Protein AF-J9AB52-F1 (afdb_monomer_lite)

InterPro domains:
  IPR001452 SH3 domain [PF00018] (3-43)
  IPR001452 SH3 domain [PS50002] (1-69)
  IPR001452 SH3 domain [SM00326] (1-68)
  IPR036028 SH3-like domain superfamily [SSF50044] (2-78)
  IPR036770 Ankyrin repeat-containing domain superfamily [G3DSA:1.25.40.20] (1-83)
  IPR047163 Apoptosis-stimulating of p53 protein 1/2 [PTHR24131] (2-74)

Organism: Wuchereria bancrofti (NCBI:txid6293)

Radius of gyration: 28.2 Å; chains: 1; bounding box: 71×46×77 Å

Foldseek 3Di:
DFFCAFDDDPDPQADGDHAGFDKDFDADDDDPDQWTWIWTDPPPDDPDDPDPPGDIHIDGNVRDDPDHDPVPDDPPDDDDPPPPDPPCDDDDDPPPPPVVVVVVVVVVVVVVVVVVVVVVVVVVVVVVVVVVVVVVVVVVPPPD

Structure (mmCIF, N/CA/C/O backbone):
data_AF-J9AB52-F1
#
_entry.id   AF-J9AB52-F1
#
loop_
_atom_site.group_PDB
_atom_site.id
_atom_site.type_symbol
_atom_site.label_atom_id
_atom_site.label_alt_id
_atom_site.label_comp_id
_atom_site.label_asym_id
_atom_site.label_entity_id
_atom_site.label_seq_id
_atom_site.pdbx_PDB_ins_code
_atom_site.Cartn_x
_atom_site.Cartn_y
_atom_site.Cartn_z
_atom_site.occupancy
_atom_site.B_iso_or_equiv
_atom_site.auth_seq_id
_atom_site.auth_comp_id
_atom_site.auth_asym_id
_atom_site.auth_atom_id
_atom_site.pdbx_PDB_model_num
ATOM 1 N N . MET A 1 1 ? 5.640 6.409 1.665 1.00 91.19 1 MET A N 1
ATOM 2 C CA . MET A 1 1 ? 5.826 4.952 1.482 1.00 91.19 1 MET A CA 1
ATOM 3 C C . MET A 1 1 ? 5.626 4.635 0.014 1.00 91.19 1 MET A C 1
ATOM 5 O O . MET A 1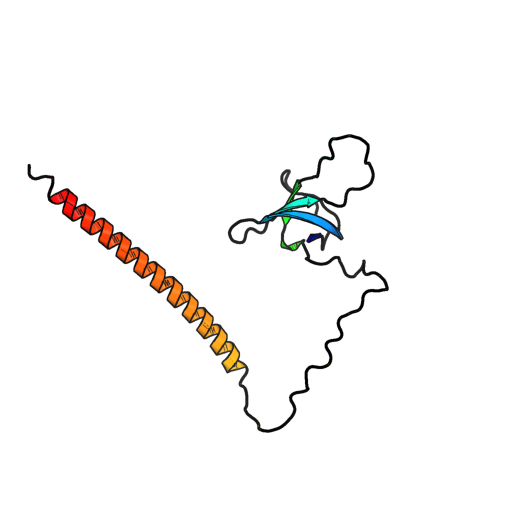 1 ? 5.073 5.468 -0.694 1.00 91.19 1 MET A O 1
ATOM 9 N N . TYR A 1 2 ? 6.090 3.4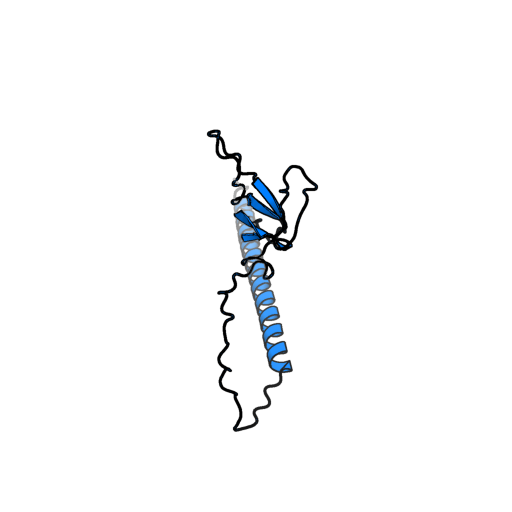77 -0.437 1.00 91.56 2 TYR A N 1
ATOM 10 C CA . TYR A 1 2 ? 5.952 3.024 -1.818 1.00 91.56 2 TYR A CA 1
ATOM 11 C C . TYR A 1 2 ? 5.116 1.749 -1.864 1.00 91.56 2 TYR A C 1
ATOM 13 O O . TYR A 1 2 ? 5.225 0.916 -0.967 1.00 91.56 2 TYR A O 1
ATOM 21 N N . ALA A 1 3 ? 4.307 1.590 -2.906 1.00 93.00 3 ALA A N 1
ATOM 22 C CA . ALA A 1 3 ? 3.637 0.328 -3.189 1.00 93.00 3 ALA A CA 1
ATOM 23 C C . ALA A 1 3 ? 4.656 -0.711 -3.685 1.00 93.00 3 ALA A C 1
ATOM 25 O O . ALA A 1 3 ? 5.327 -0.499 -4.698 1.00 93.00 3 ALA A O 1
ATOM 26 N N . ALA A 1 4 ? 4.786 -1.826 -2.972 1.00 91.81 4 ALA A N 1
ATOM 27 C CA . ALA A 1 4 ? 5.649 -2.939 -3.362 1.00 91.81 4 ALA A CA 1
ATOM 28 C C . ALA A 1 4 ? 4.992 -3.845 -4.415 1.00 91.81 4 ALA A C 1
ATOM 30 O O . ALA A 1 4 ? 5.704 -4.441 -5.220 1.00 91.81 4 ALA A O 1
ATOM 31 N N . TYR A 1 5 ? 3.658 -3.896 -4.424 1.00 92.75 5 TYR A N 1
ATOM 32 C CA . TYR A 1 5 ? 2.825 -4.657 -5.354 1.00 92.75 5 TYR A CA 1
ATOM 33 C C . TYR A 1 5 ? 1.641 -3.799 -5.807 1.00 92.75 5 TYR A C 1
ATOM 35 O O . TYR A 1 5 ? 1.361 -2.756 -5.213 1.00 92.75 5 TYR A O 1
ATOM 43 N N . ASP A 1 6 ? 0.981 -4.230 -6.870 1.00 93.62 6 ASP A N 1
ATOM 44 C CA . ASP A 1 6 ? -0.344 -3.775 -7.267 1.00 93.62 6 ASP A CA 1
ATOM 45 C C . ASP A 1 6 ? -1.418 -4.305 -6.309 1.00 93.62 6 ASP A C 1
ATOM 47 O O . ASP A 1 6 ? -1.294 -5.390 -5.739 1.00 93.62 6 ASP A O 1
ATOM 51 N N . TYR A 1 7 ? -2.449 -3.498 -6.087 1.00 94.38 7 TYR A N 1
ATOM 52 C CA . TYR A 1 7 ? -3.566 -3.843 -5.225 1.00 94.38 7 TYR A CA 1
ATOM 53 C C . TYR A 1 7 ? -4.844 -3.185 -5.738 1.00 94.38 7 TYR A C 1
ATOM 55 O O . TYR A 1 7 ? -4.915 -1.957 -5.838 1.00 94.38 7 TYR A O 1
ATOM 63 N N . ASP A 1 8 ? -5.847 -4.014 -6.019 1.00 94.62 8 ASP A N 1
ATOM 64 C CA . ASP A 1 8 ? -7.191 -3.588 -6.396 1.00 94.62 8 ASP A CA 1
ATOM 65 C C . ASP A 1 8 ? -8.106 -3.625 -5.172 1.00 94.62 8 ASP A C 1
ATOM 67 O O . ASP A 1 8 ? -8.130 -4.610 -4.428 1.00 94.62 8 ASP A O 1
ATOM 71 N N . LYS A 1 9 ? -8.868 -2.547 -4.963 1.00 93.31 9 LYS A N 1
ATOM 72 C CA . LYS A 1 9 ? -9.773 -2.442 -3.816 1.00 93.31 9 LYS A CA 1
ATOM 73 C C . LYS A 1 9 ? -10.902 -3.466 -3.914 1.00 93.31 9 LYS A C 1
ATOM 75 O O . LYS A 1 9 ? -11.495 -3.659 -4.976 1.00 93.31 9 LYS A O 1
ATOM 80 N N . MET A 1 10 ? -11.234 -4.078 -2.787 1.00 91.81 10 MET A N 1
ATOM 81 C CA . MET A 1 10 ? -12.387 -4.959 -2.623 1.00 91.81 10 MET A CA 1
ATOM 82 C C . MET A 1 10 ? -13.544 -4.248 -1.916 1.00 91.81 10 MET A C 1
ATOM 84 O O . MET A 1 10 ? -14.703 -4.575 -2.170 1.00 91.81 10 MET A O 1
ATOM 88 N N . GLN A 1 11 ? -13.238 -3.282 -1.047 1.00 90.75 11 GLN A N 1
ATOM 89 C CA . GLN A 1 11 ? -14.218 -2.456 -0.336 1.00 90.75 11 GLN A CA 1
ATOM 90 C C . GLN A 1 11 ? -14.143 -0.982 -0.772 1.00 90.75 11 GLN A C 1
ATOM 92 O O . GLN A 1 11 ? -13.174 -0.543 -1.392 1.00 90.75 11 GLN A O 1
ATOM 97 N N . GLU A 1 12 ? -15.194 -0.203 -0.500 1.00 89.56 12 GLU A N 1
ATOM 98 C CA . GLU A 1 12 ? -15.273 1.206 -0.928 1.00 89.56 12 GLU A CA 1
ATOM 99 C C . GLU A 1 12 ? -14.327 2.130 -0.151 1.00 89.56 12 GLU A C 1
ATOM 101 O O . GLU A 1 12 ? -13.911 3.164 -0.671 1.00 89.56 12 GLU A O 1
ATOM 106 N N . ASP A 1 13 ? -13.986 1.754 1.079 1.00 90.81 13 ASP A N 1
ATOM 107 C CA . ASP A 1 13 ? -13.059 2.448 1.969 1.00 90.81 13 ASP A CA 1
ATOM 108 C C . ASP A 1 13 ? -11.587 2.104 1.695 1.00 90.81 13 ASP A C 1
ATOM 110 O O . ASP A 1 13 ? -10.693 2.777 2.213 1.00 90.81 13 ASP A O 1
ATOM 114 N N . GLU A 1 14 ? -11.322 1.097 0.864 1.00 93.00 14 GLU A N 1
ATOM 115 C CA . GLU A 1 14 ? -9.988 0.688 0.434 1.00 93.00 14 GLU A CA 1
ATOM 116 C C . GLU A 1 14 ? -9.497 1.482 -0.786 1.00 93.00 14 GLU A C 1
ATOM 118 O O . GLU A 1 14 ? -10.263 1.977 -1.618 1.00 93.00 14 GLU A O 1
ATOM 123 N N . LEU A 1 15 ? -8.173 1.577 -0.916 1.00 91.88 15 LEU A N 1
ATOM 124 C CA . LEU A 1 15 ? -7.515 2.325 -1.982 1.00 91.88 15 LEU A CA 1
ATOM 125 C C . LEU A 1 15 ? -6.900 1.386 -3.023 1.00 91.88 15 LEU A C 1
ATOM 127 O O . LEU A 1 15 ? -6.133 0.493 -2.675 1.00 91.88 15 LEU A O 1
ATOM 131 N N . THR A 1 16 ? -7.189 1.629 -4.302 1.00 92.94 16 THR A N 1
ATOM 132 C CA . THR A 1 16 ? -6.539 0.932 -5.426 1.00 92.94 16 THR A CA 1
ATOM 133 C C . THR A 1 16 ? -5.244 1.640 -5.799 1.00 92.94 16 THR A C 1
ATOM 135 O O . THR A 1 16 ? -5.223 2.863 -5.923 1.00 92.94 16 THR A O 1
ATOM 138 N N . PHE A 1 17 ? -4.154 0.897 -5.979 1.00 91.94 17 PHE A N 1
ATOM 139 C CA . PHE A 1 17 ? -2.869 1.472 -6.369 1.00 91.94 17 PHE A CA 1
ATOM 140 C C . PHE A 1 17 ? -1.994 0.476 -7.133 1.00 91.94 17 PHE A C 1
ATOM 142 O O . PHE A 1 17 ? -2.042 -0.734 -6.926 1.00 91.94 17 PHE A O 1
ATOM 149 N N . SER A 1 18 ? -1.133 1.005 -8.001 1.00 91.88 18 SER A N 1
ATOM 150 C CA . SER A 1 18 ? -0.177 0.216 -8.780 1.00 91.88 18 SER A CA 1
ATOM 151 C C . SER A 1 18 ? 1.212 0.174 -8.134 1.00 91.88 18 SER A C 1
ATOM 153 O O . SER A 1 18 ? 1.584 1.017 -7.312 1.00 91.88 18 SER A O 1
ATOM 155 N N . ILE A 1 19 ? 2.032 -0.790 -8.556 1.00 91.25 19 ILE A N 1
ATOM 156 C CA . ILE A 1 19 ? 3.400 -0.954 -8.061 1.00 91.25 19 ILE A CA 1
ATOM 157 C C . ILE A 1 19 ? 4.276 0.299 -8.261 1.00 91.25 19 ILE A C 1
ATOM 159 O O . ILE A 1 19 ? 4.485 0.831 -9.358 1.00 91.25 19 ILE A O 1
ATOM 163 N N . GLY A 1 20 ? 4.899 0.738 -7.171 1.00 88.38 20 GLY A N 1
ATOM 164 C CA . GLY A 1 20 ? 5.786 1.893 -7.112 1.00 88.38 20 GLY A CA 1
ATOM 165 C C . GLY A 1 20 ? 5.086 3.249 -7.024 1.00 88.38 20 GLY A C 1
ATOM 166 O O . GLY A 1 20 ? 5.792 4.253 -7.079 1.00 88.38 20 GLY A O 1
ATOM 167 N N . THR A 1 21 ? 3.761 3.297 -6.865 1.00 89.44 21 THR A N 1
ATOM 168 C CA . THR A 1 21 ? 3.046 4.522 -6.479 1.00 89.44 21 THR A CA 1
ATOM 169 C C . THR A 1 21 ? 3.549 5.023 -5.124 1.00 89.44 21 THR A C 1
ATOM 171 O O . THR A 1 21 ? 3.815 4.221 -4.221 1.00 89.44 21 THR A O 1
ATOM 174 N N . CYS A 1 22 ? 3.698 6.343 -4.968 1.00 90.25 22 CYS A N 1
ATOM 175 C CA . CYS A 1 22 ? 4.039 6.950 -3.684 1.00 90.25 22 CYS A CA 1
ATOM 176 C C . CYS A 1 22 ? 2.766 7.257 -2.898 1.00 90.25 22 CYS A C 1
ATOM 178 O O . CYS A 1 22 ? 1.864 7.932 -3.396 1.00 90.25 22 CYS A O 1
ATOM 180 N N . LEU A 1 23 ? 2.736 6.804 -1.648 1.00 91.38 23 LEU A N 1
ATOM 181 C CA . LEU A 1 23 ? 1.630 7.025 -0.728 1.00 91.38 23 LEU A CA 1
ATOM 182 C C . LEU A 1 23 ? 2.106 7.767 0.520 1.00 91.38 23 LEU A C 1
ATOM 184 O O . LEU A 1 23 ? 3.146 7.420 1.105 1.00 91.38 23 LEU A O 1
ATOM 188 N N . ARG A 1 24 ? 1.329 8.750 0.974 1.00 91.69 24 ARG A N 1
ATOM 189 C CA . ARG A 1 24 ? 1.516 9.392 2.277 1.00 91.69 24 ARG A CA 1
ATOM 190 C C . ARG A 1 24 ? 0.601 8.713 3.292 1.00 91.69 24 ARG A C 1
ATOM 192 O O . ARG A 1 24 ? -0.596 8.582 3.075 1.00 91.69 24 ARG A O 1
ATOM 199 N N . VAL A 1 25 ? 1.188 8.248 4.393 1.00 92.19 25 VAL A N 1
ATOM 200 C CA . VAL A 1 25 ? 0.441 7.620 5.493 1.00 92.19 25 VAL A CA 1
ATOM 201 C C . VAL A 1 25 ? -0.126 8.730 6.366 1.00 92.19 25 VAL A C 1
ATOM 203 O O . VAL A 1 25 ? 0.645 9.541 6.880 1.00 92.19 25 VAL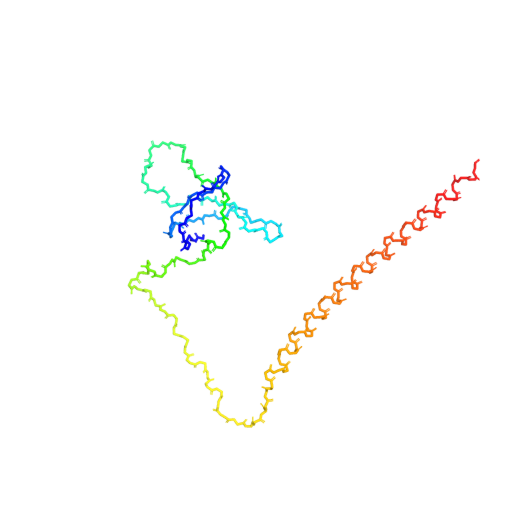 A O 1
ATOM 206 N N . LEU A 1 26 ? -1.445 8.752 6.525 1.00 91.19 26 LEU A N 1
ATOM 207 C CA . LEU A 1 26 ? -2.159 9.706 7.371 1.00 91.19 26 LEU A CA 1
ATOM 208 C C . LEU A 1 26 ? -2.336 9.139 8.778 1.00 91.19 26 LEU A C 1
ATOM 210 O O . LEU A 1 26 ? -1.936 9.764 9.756 1.00 91.19 26 LEU A O 1
ATOM 214 N N . GLU A 1 27 ? -2.859 7.916 8.867 1.00 91.25 27 GLU A N 1
ATOM 215 C CA . GLU A 1 27 ? -3.124 7.241 10.134 1.00 91.25 27 GLU A CA 1
ATOM 216 C C . GLU A 1 27 ? -2.659 5.786 10.077 1.00 91.25 27 GLU A C 1
ATOM 218 O O . GLU A 1 27 ? -2.928 5.049 9.126 1.00 91.25 27 GLU A O 1
ATOM 223 N N . LYS A 1 28 ? -1.939 5.364 11.118 1.00 89.56 28 LYS A N 1
ATOM 224 C CA . LYS A 1 28 ? -1.570 3.962 11.320 1.00 89.56 28 LYS A CA 1
ATOM 225 C C . LYS A 1 28 ? -2.602 3.342 12.253 1.00 89.56 28 LYS A C 1
ATOM 227 O O . LYS A 1 28 ? -2.854 3.903 13.314 1.00 89.56 28 LYS A O 1
ATOM 232 N N . GLY A 1 29 ? -3.149 2.185 11.888 1.00 78.25 29 GLY A N 1
ATOM 233 C CA . GLY A 1 29 ? -4.085 1.463 12.749 1.00 78.25 29 GLY A CA 1
ATOM 234 C C . GLY A 1 29 ? -3.501 1.170 14.145 1.00 78.25 29 GLY A C 1
ATOM 235 O O . GLY A 1 29 ? -2.306 0.896 14.287 1.00 78.25 29 GLY A O 1
ATOM 236 N N . THR A 1 30 ? -4.338 1.265 15.182 1.00 76.00 30 THR A N 1
ATOM 237 C CA . THR A 1 30 ? -3.933 1.158 16.597 1.00 76.00 30 THR A CA 1
ATOM 238 C C . THR A 1 30 ? -4.031 -0.282 17.106 1.00 76.00 30 THR A C 1
ATOM 240 O O . THR A 1 30 ? -5.142 -0.759 17.280 1.00 76.00 30 THR A O 1
ATOM 243 N N . ASN A 1 31 ? -2.906 -0.901 17.495 1.00 61.00 31 ASN A N 1
ATOM 244 C CA . ASN A 1 31 ? -2.780 -2.307 17.946 1.00 61.00 31 ASN A CA 1
ATOM 245 C C . ASN A 1 31 ? -2.782 -3.346 16.807 1.00 61.00 31 ASN A C 1
ATOM 247 O O . ASN A 1 31 ? -3.676 -4.178 16.709 1.00 61.00 31 ASN A O 1
ATOM 251 N N . GLU A 1 32 ? -1.725 -3.336 15.987 1.00 62.94 32 GLU A N 1
ATOM 252 C CA . GLU A 1 32 ? -1.435 -4.392 14.994 1.00 62.94 32 GLU A CA 1
ATOM 253 C C . GLU A 1 32 ? -2.418 -4.493 13.816 1.00 62.94 32 GLU A C 1
ATOM 255 O O . GLU A 1 32 ? -2.307 -5.415 13.008 1.00 62.94 32 GLU A O 1
ATOM 260 N N . GLN A 1 33 ? -3.331 -3.529 13.641 1.00 76.25 33 GLN A N 1
ATOM 261 C CA . GLN A 1 33 ? -4.187 -3.489 12.455 1.00 76.25 33 GLN A CA 1
ATOM 262 C C . GLN A 1 33 ? -3.351 -3.515 11.174 1.00 76.25 33 GLN A C 1
ATOM 264 O O . GLN A 1 33 ? -2.430 -2.717 10.964 1.00 76.25 33 GLN A O 1
ATOM 269 N N . ALA A 1 34 ? -3.739 -4.431 10.290 1.00 86.88 34 ALA A N 1
ATOM 270 C CA . ALA A 1 34 ? -3.109 -4.645 8.997 1.00 86.88 34 ALA A CA 1
ATOM 271 C C . ALA A 1 34 ? -3.342 -3.493 8.006 1.00 86.88 34 ALA A C 1
ATOM 273 O O . ALA A 1 34 ? -2.709 -3.488 6.957 1.00 86.88 34 ALA A O 1
ATOM 274 N N . TRP A 1 35 ? -4.200 -2.521 8.330 1.00 91.75 35 TRP A N 1
ATOM 275 C CA . TRP A 1 35 ? -4.678 -1.486 7.414 1.00 91.75 35 TRP A CA 1
ATOM 276 C C . TRP A 1 35 ? -4.295 -0.092 7.887 1.00 91.75 35 TRP A C 1
ATOM 278 O O . TRP A 1 35 ? -4.501 0.257 9.052 1.00 91.75 35 TRP A O 1
ATOM 288 N N . TRP A 1 36 ? -3.734 0.702 6.979 1.00 93.38 36 TRP A N 1
ATOM 289 C CA . TRP A 1 36 ? -3.328 2.083 7.221 1.00 93.38 36 TRP A CA 1
ATOM 290 C C . TRP A 1 36 ? -4.089 3.027 6.306 1.00 93.38 36 TRP A C 1
ATOM 292 O O . TRP A 1 36 ? -4.201 2.768 5.110 1.00 93.38 36 TRP A O 1
ATOM 302 N N . LEU A 1 37 ? -4.549 4.149 6.850 1.00 92.75 37 LEU A N 1
ATOM 303 C CA . LEU A 1 37 ? -5.161 5.199 6.052 1.00 92.75 37 LEU A CA 1
ATOM 304 C C . LEU A 1 37 ? -4.058 5.951 5.308 1.00 92.75 37 LEU A C 1
ATOM 306 O O . LEU A 1 37 ? -3.185 6.575 5.924 1.00 92.75 37 LEU A O 1
ATOM 310 N N . CYS A 1 38 ? -4.098 5.877 3.985 1.00 93.00 38 CYS A N 1
ATOM 311 C CA . CYS A 1 38 ? -3.110 6.476 3.104 1.00 93.00 38 CYS A CA 1
ATOM 312 C C . CYS A 1 38 ? -3.785 7.339 2.039 1.00 93.00 38 CYS A C 1
ATOM 314 O O . CYS A 1 38 ? -4.950 7.143 1.708 1.00 93.00 38 CYS A O 1
ATOM 316 N N . GLU A 1 39 ? -3.022 8.269 1.480 1.00 91.75 39 GLU A N 1
ATOM 317 C CA . GLU A 1 39 ? -3.391 9.049 0.297 1.00 91.75 39 GLU A CA 1
ATOM 318 C C . GLU A 1 39 ? -2.326 8.887 -0.798 1.00 91.75 39 GLU A C 1
ATOM 320 O O . GLU A 1 39 ? -1.134 8.719 -0.503 1.00 91.75 39 GLU A O 1
ATOM 325 N N . ILE A 1 40 ? -2.742 8.927 -2.064 1.00 90.00 40 ILE A N 1
ATOM 326 C CA . ILE A 1 40 ? -1.830 8.847 -3.215 1.00 90.00 40 ILE A CA 1
ATOM 327 C C . ILE A 1 40 ? -1.220 10.223 -3.494 1.00 90.00 40 ILE A C 1
ATOM 329 O O . ILE A 1 40 ? -1.924 11.221 -3.588 1.00 90.00 40 ILE A O 1
ATOM 333 N N . THR A 1 41 ? 0.106 10.274 -3.650 1.00 82.81 41 THR A N 1
ATOM 334 C CA . THR A 1 41 ? 0.853 11.524 -3.890 1.00 82.81 41 THR A CA 1
ATOM 335 C C . THR A 1 41 ? 1.273 11.707 -5.357 1.00 82.81 41 THR A C 1
ATOM 337 O O . THR A 1 41 ? 1.668 12.799 -5.740 1.00 82.81 41 THR A O 1
ATOM 340 N N . THR A 1 42 ? 1.252 10.654 -6.186 1.00 68.31 42 THR A N 1
ATOM 341 C CA . THR A 1 42 ? 1.869 10.659 -7.537 1.00 68.31 42 THR A CA 1
ATOM 342 C C . THR A 1 42 ? 0.885 10.807 -8.699 1.00 68.31 42 THR A C 1
ATOM 344 O O . THR A 1 42 ? 1.299 10.666 -9.846 1.00 68.31 42 THR A O 1
ATOM 347 N N . THR A 1 43 ? -0.400 11.077 -8.461 1.00 57.84 43 THR A N 1
ATOM 348 C CA . THR A 1 43 ? -1.339 11.350 -9.559 1.00 57.84 43 THR A CA 1
ATOM 349 C C . THR A 1 43 ? -1.021 12.729 -10.137 1.00 57.84 43 THR A C 1
ATOM 351 O O . THR A 1 43 ? -1.554 13.738 -9.693 1.00 57.84 43 THR A O 1
ATOM 354 N N . THR A 1 44 ? -0.092 12.803 -11.087 1.00 53.72 44 THR A N 1
ATOM 355 C CA . THR A 1 44 ? 0.230 14.041 -11.801 1.00 53.72 44 THR A CA 1
ATOM 356 C C . THR A 1 44 ? 0.158 13.795 -13.294 1.00 53.72 44 THR A C 1
ATOM 358 O O . THR A 1 44 ? 1.171 13.594 -13.950 1.00 53.72 44 THR A O 1
ATOM 361 N N . GLU A 1 45 ? -1.066 13.838 -13.813 1.00 48.38 45 GLU A N 1
ATOM 362 C CA . GLU A 1 45 ? -1.351 14.215 -15.199 1.00 48.38 45 GLU A CA 1
ATOM 363 C C . GLU A 1 45 ? -2.841 14.547 -15.344 1.00 48.38 45 GLU A C 1
ATOM 365 O O . GLU A 1 45 ? -3.598 13.792 -15.935 1.00 48.38 45 GLU A O 1
ATOM 370 N N . ASN A 1 46 ? -3.270 15.641 -14.692 1.00 42.19 46 ASN A N 1
ATOM 371 C CA . ASN A 1 46 ? -4.333 16.568 -15.124 1.00 42.19 46 ASN A CA 1
ATOM 372 C C . ASN A 1 46 ? -4.570 17.627 -14.035 1.00 42.19 46 ASN A C 1
ATOM 374 O O . ASN A 1 46 ? -5.581 17.639 -13.338 1.00 42.19 46 ASN A O 1
ATOM 378 N N . CYS A 1 47 ? -3.611 18.536 -13.890 1.00 48.12 47 CYS A N 1
ATOM 379 C CA . CYS A 1 47 ? -3.769 19.742 -13.087 1.00 48.12 47 CYS A CA 1
ATOM 380 C C . CYS A 1 47 ? -4.580 20.740 -13.922 1.00 48.12 47 CYS A C 1
ATOM 382 O O . CYS A 1 47 ? -4.006 21.340 -14.824 1.00 48.12 47 CYS A O 1
ATOM 384 N N . ASN A 1 48 ? -5.890 20.879 -13.688 1.00 48.44 48 ASN A N 1
ATOM 385 C CA . ASN A 1 48 ? -6.684 21.973 -14.275 1.00 48.44 48 ASN A CA 1
ATOM 386 C C . ASN A 1 48 ? -7.992 22.325 -13.546 1.00 48.44 48 ASN A C 1
ATOM 388 O O . ASN A 1 48 ? -8.773 23.102 -14.087 1.00 48.44 48 ASN A O 1
ATOM 392 N N . ASP A 1 49 ? -8.249 21.849 -12.327 1.00 44.31 49 ASP A N 1
ATOM 393 C CA . ASP A 1 49 ? -9.355 22.415 -11.550 1.00 44.31 49 ASP A CA 1
ATOM 394 C C . ASP A 1 49 ? -9.062 22.363 -10.052 1.00 44.31 49 ASP A C 1
ATOM 396 O O . ASP A 1 49 ? -8.484 21.398 -9.556 1.00 44.31 49 ASP A O 1
ATOM 400 N N . GLY A 1 50 ? -9.402 23.436 -9.342 1.00 46.00 50 GLY A N 1
ATOM 401 C CA . GLY A 1 50 ? -8.966 23.759 -7.977 1.00 46.00 50 GLY A CA 1
A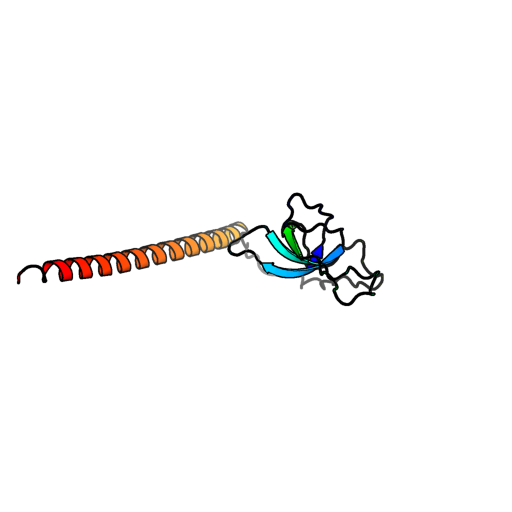TOM 402 C C . GLY A 1 50 ? -9.541 22.877 -6.862 1.00 46.00 50 GLY A C 1
ATOM 403 O O . GLY A 1 50 ? -9.772 23.372 -5.764 1.00 46.00 50 GLY A O 1
ATOM 404 N N . ASN A 1 51 ? -9.777 21.595 -7.129 1.00 49.22 51 ASN A N 1
ATOM 405 C CA . ASN A 1 51 ? -10.196 20.574 -6.176 1.00 49.22 51 ASN A CA 1
ATOM 406 C C . ASN A 1 51 ? -9.499 19.249 -6.530 1.00 49.22 51 ASN A C 1
ATOM 408 O O . ASN A 1 51 ? -10.134 18.318 -7.019 1.00 49.22 51 ASN A O 1
ATOM 412 N N . GLU A 1 52 ? -8.180 19.162 -6.324 1.00 55.50 52 GLU A N 1
ATOM 413 C CA . GLU A 1 52 ? -7.460 17.888 -6.435 1.00 55.50 52 GLU A CA 1
ATOM 414 C C . GLU A 1 52 ? -7.978 16.932 -5.353 1.00 55.50 52 GLU A C 1
ATOM 416 O O . GLU A 1 52 ? -7.632 17.032 -4.173 1.00 55.50 52 GLU A O 1
ATOM 421 N N . ILE A 1 53 ? -8.860 16.014 -5.749 1.00 56.34 53 ILE A N 1
ATOM 422 C CA . ILE A 1 53 ? -9.314 14.922 -4.895 1.00 56.34 53 ILE A CA 1
ATOM 423 C C . ILE A 1 53 ? -8.121 13.977 -4.739 1.00 56.34 53 ILE A C 1
ATOM 425 O O . ILE A 1 53 ? -7.887 13.096 -5.562 1.00 56.34 53 ILE A O 1
ATOM 429 N N . LEU A 1 54 ? -7.338 14.191 -3.683 1.00 70.06 54 LEU A N 1
ATOM 430 C CA . LEU A 1 54 ? -6.367 13.218 -3.201 1.00 70.06 54 LEU A CA 1
ATOM 431 C C . LEU A 1 54 ? -7.154 11.971 -2.789 1.00 70.06 54 LEU A C 1
ATOM 433 O O . LEU A 1 54 ? -7.816 11.962 -1.747 1.00 70.06 54 LEU A O 1
ATOM 437 N N . GLU A 1 55 ? -7.135 10.938 -3.634 1.00 84.25 55 GLU A N 1
ATOM 438 C CA . GLU A 1 55 ? -7.776 9.671 -3.306 1.00 84.25 55 GLU A CA 1
ATOM 439 C C . GLU A 1 55 ? -7.127 9.100 -2.042 1.00 84.25 55 GLU A C 1
ATOM 441 O O . GLU A 1 55 ? -5.916 8.853 -1.976 1.00 84.25 55 GLU A O 1
ATOM 446 N N . ARG A 1 56 ? -7.963 8.949 -1.014 1.00 90.62 56 ARG A N 1
ATOM 447 C CA . ARG A 1 56 ? -7.599 8.459 0.311 1.00 90.62 56 ARG A CA 1
ATOM 448 C C . ARG A 1 56 ? -8.387 7.199 0.611 1.00 90.62 56 ARG A C 1
ATOM 450 O O . ARG A 1 56 ? -9.575 7.130 0.308 1.00 90.62 56 ARG A O 1
ATOM 457 N N . GLY A 1 57 ? -7.740 6.243 1.252 1.00 93.12 57 GLY A N 1
ATOM 458 C CA . GLY A 1 57 ? -8.380 4.995 1.633 1.00 93.12 57 GLY A CA 1
ATOM 459 C C . GLY A 1 57 ? -7.464 4.113 2.460 1.00 93.12 57 GLY A C 1
ATOM 460 O O . GLY A 1 57 ? -6.305 4.446 2.734 1.00 93.12 57 GLY A O 1
ATOM 461 N N . LEU A 1 58 ? -8.014 2.990 2.893 1.00 93.94 58 LEU A N 1
ATOM 462 C CA . LEU A 1 58 ? -7.297 1.969 3.625 1.00 93.94 58 LEU A CA 1
ATOM 463 C C . LEU A 1 58 ? -6.386 1.192 2.681 1.00 93.94 58 LEU A C 1
ATOM 465 O O . LEU A 1 58 ? -6.770 0.780 1.588 1.00 93.94 58 LEU A O 1
ATOM 469 N N . VAL A 1 59 ? -5.156 0.999 3.136 1.00 93.69 59 VAL A N 1
ATOM 470 C CA . VAL A 1 59 ? -4.113 0.287 2.411 1.00 93.69 59 VAL A CA 1
ATOM 471 C C . VAL A 1 59 ? -3.552 -0.820 3.297 1.00 93.69 59 VAL A C 1
ATOM 473 O O . VAL A 1 59 ? -3.185 -0.548 4.449 1.00 93.69 59 VAL A O 1
ATOM 476 N N . PRO A 1 60 ? -3.421 -2.054 2.781 1.00 93.81 60 PRO A N 1
ATOM 477 C CA . PRO A 1 60 ? -2.792 -3.132 3.519 1.00 93.81 60 PRO A CA 1
ATOM 478 C C . PRO A 1 60 ? -1.303 -2.839 3.746 1.00 93.81 60 PRO A C 1
ATOM 480 O O . PRO A 1 60 ? -0.521 -2.624 2.818 1.00 93.81 60 PRO A O 1
ATOM 483 N N . ARG A 1 61 ? -0.867 -2.881 5.003 1.00 93.00 61 ARG A N 1
ATOM 484 C CA . ARG A 1 61 ? 0.511 -2.602 5.427 1.00 93.00 61 ARG A CA 1
ATOM 485 C C . ARG A 1 61 ? 1.535 -3.504 4.735 1.00 93.00 61 ARG A C 1
ATOM 487 O O . ARG A 1 61 ? 2.647 -3.062 4.462 1.00 93.00 61 ARG A O 1
ATOM 494 N N . ASN A 1 62 ? 1.191 -4.765 4.480 1.00 93.69 62 ASN A N 1
ATOM 495 C CA . ASN A 1 62 ? 2.072 -5.747 3.838 1.00 93.69 62 ASN A CA 1
ATOM 496 C C . ASN A 1 62 ? 2.341 -5.460 2.351 1.00 93.69 62 ASN A C 1
ATOM 498 O O . ASN A 1 62 ? 3.256 -6.058 1.791 1.00 93.69 62 ASN A O 1
ATOM 502 N N . TYR A 1 63 ? 1.600 -4.536 1.735 1.00 93.81 63 TYR A N 1
ATOM 503 C CA . TYR A 1 63 ? 1.815 -4.095 0.354 1.00 93.81 63 TYR A CA 1
ATOM 504 C C . TYR A 1 63 ? 2.708 -2.851 0.267 1.00 93.81 63 TYR A C 1
ATOM 506 O O . TYR A 1 63 ? 3.035 -2.399 -0.831 1.00 93.81 63 TYR A O 1
ATOM 514 N N . LEU A 1 64 ? 3.134 -2.299 1.408 1.00 92.19 64 LEU A N 1
ATOM 515 C CA . LEU A 1 64 ? 3.929 -1.080 1.477 1.00 92.19 64 LEU A CA 1
ATOM 516 C C . LEU A 1 64 ? 5.397 -1.362 1.801 1.00 92.19 64 LEU A C 1
ATOM 518 O O . LEU A 1 64 ? 5.735 -2.169 2.665 1.00 92.19 64 LEU A O 1
ATOM 522 N N . SER A 1 65 ? 6.280 -0.607 1.156 1.00 92.25 65 SER A N 1
ATOM 523 C CA . SER A 1 65 ? 7.714 -0.581 1.417 1.00 92.25 65 SER A CA 1
ATOM 524 C C . SER A 1 65 ? 8.203 0.834 1.734 1.00 92.25 65 SER A C 1
ATOM 526 O O . SER A 1 65 ? 7.640 1.851 1.315 1.00 92.25 65 SER A O 1
ATOM 528 N N . LEU A 1 66 ? 9.297 0.914 2.494 1.00 90.38 66 LEU A N 1
ATOM 529 C CA . LEU A 1 66 ? 9.964 2.189 2.790 1.00 90.38 66 LEU A CA 1
ATOM 530 C C . LEU A 1 66 ? 10.709 2.754 1.576 1.00 90.38 66 LEU A C 1
ATOM 532 O O . LEU A 1 66 ? 10.846 3.968 1.452 1.00 90.38 66 LEU A O 1
ATOM 536 N N . TYR A 1 67 ? 11.155 1.878 0.679 1.00 88.69 67 TYR A N 1
ATOM 537 C CA . TYR A 1 67 ? 11.939 2.223 -0.501 1.00 88.69 67 TYR A CA 1
ATOM 538 C C . TYR A 1 67 ? 11.232 1.748 -1.774 1.00 88.69 67 TYR A C 1
ATOM 540 O O . TYR A 1 67 ? 10.530 0.731 -1.726 1.00 88.69 67 TYR A O 1
ATOM 548 N N . PRO A 1 68 ? 11.414 2.450 -2.904 1.00 85.12 68 PRO A N 1
ATOM 549 C CA . PRO A 1 68 ? 10.859 2.029 -4.183 1.00 85.12 68 PRO A CA 1
ATOM 550 C C . PRO A 1 68 ? 11.448 0.684 -4.618 1.00 85.12 68 PRO A C 1
ATOM 552 O O . PRO A 1 68 ? 12.560 0.316 -4.229 1.00 85.12 68 PRO A O 1
ATOM 555 N N . SER A 1 69 ? 10.701 -0.040 -5.454 1.00 82.69 69 SER A N 1
ATOM 556 C CA . SER A 1 69 ? 11.152 -1.321 -6.002 1.00 82.69 69 SER A CA 1
ATOM 557 C C . SER A 1 69 ? 12.491 -1.183 -6.734 1.00 82.69 69 SER A C 1
ATOM 559 O O . SER A 1 69 ? 12.735 -0.211 -7.455 1.00 82.69 69 SER A O 1
ATOM 561 N N . LEU A 1 70 ? 13.351 -2.195 -6.582 1.00 76.12 70 LEU A N 1
ATOM 562 C CA . LEU A 1 70 ? 14.677 -2.213 -7.195 1.00 76.12 70 LEU A CA 1
ATOM 563 C C . LEU A 1 70 ? 14.622 -2.252 -8.732 1.00 76.12 70 LEU A C 1
ATOM 565 O O . LEU A 1 70 ? 15.561 -1.817 -9.395 1.00 76.12 70 LEU A O 1
ATOM 569 N N . SER A 1 71 ? 13.513 -2.699 -9.319 1.00 74.12 71 SER A N 1
ATOM 570 C CA . SER A 1 71 ? 13.324 -2.657 -10.773 1.00 74.12 71 SER A CA 1
ATOM 571 C C . SER A 1 71 ? 13.321 -1.224 -11.323 1.00 74.12 71 SER A C 1
ATOM 573 O O . SER A 1 71 ? 13.617 -1.018 -12.493 1.00 74.12 71 SER A O 1
ATOM 575 N N . LYS A 1 72 ? 13.026 -0.225 -10.477 1.00 68.75 72 LYS A N 1
ATOM 576 C CA . LYS A 1 72 ? 13.016 1.205 -10.824 1.00 68.75 72 LYS A CA 1
ATOM 577 C C . LYS A 1 72 ? 14.302 1.937 -10.393 1.00 68.75 72 LYS A C 1
ATOM 579 O O . LYS A 1 72 ? 14.306 3.165 -10.320 1.00 68.75 72 LYS A O 1
ATOM 584 N N . ARG A 1 73 ? 15.395 1.230 -10.056 1.00 70.19 73 ARG A N 1
ATOM 585 C CA . ARG A 1 73 ? 16.643 1.890 -9.623 1.00 70.19 73 ARG A CA 1
ATOM 586 C C . ARG A 1 73 ? 17.248 2.739 -10.745 1.00 70.19 73 ARG A C 1
ATOM 588 O O . ARG A 1 73 ? 17.393 2.290 -11.875 1.00 70.19 73 ARG A O 1
ATOM 595 N N . ASN A 1 74 ? 17.674 3.949 -10.390 1.00 72.81 74 ASN A N 1
ATOM 596 C CA . ASN A 1 74 ? 18.515 4.789 -11.241 1.00 72.81 74 ASN A CA 1
ATOM 597 C C . ASN A 1 74 ? 19.901 4.132 -11.408 1.00 72.81 74 ASN A C 1
ATOM 599 O O . ASN A 1 74 ? 20.424 3.546 -10.457 1.00 72.81 74 ASN A O 1
ATOM 603 N N . ALA A 1 75 ? 20.514 4.276 -12.586 1.00 76.81 75 ALA A N 1
ATOM 604 C CA . ALA A 1 75 ? 21.876 3.822 -12.884 1.00 76.81 75 ALA A CA 1
ATOM 605 C C . ALA A 1 75 ? 22.936 4.316 -11.873 1.00 76.81 75 ALA A C 1
ATOM 607 O O . ALA A 1 75 ? 23.960 3.670 -11.684 1.00 76.81 75 ALA A O 1
ATOM 608 N N . ASN A 1 76 ? 22.673 5.427 -11.179 1.00 80.44 76 ASN A N 1
ATOM 609 C CA . ASN A 1 76 ? 23.549 6.004 -10.157 1.00 80.44 76 ASN A CA 1
ATOM 610 C C . ASN A 1 76 ? 23.351 5.422 -8.746 1.00 80.44 76 ASN A C 1
ATOM 612 O O . ASN A 1 76 ? 23.925 5.937 -7.785 1.00 80.44 76 ASN A O 1
ATOM 616 N N . PHE A 1 77 ? 22.522 4.388 -8.571 1.00 77.19 77 PHE A N 1
ATOM 617 C CA . PHE A 1 77 ? 22.349 3.773 -7.260 1.00 77.19 77 PHE A CA 1
ATOM 618 C C . PHE A 1 77 ? 23.641 3.076 -6.822 1.00 77.19 77 PHE A C 1
ATOM 620 O O . PHE A 1 77 ? 24.014 2.030 -7.354 1.00 77.19 77 PHE A O 1
ATOM 627 N N . LYS A 1 78 ? 24.305 3.634 -5.808 1.00 75.19 78 LYS A N 1
ATOM 628 C CA . LYS A 1 78 ? 25.432 2.981 -5.146 1.00 75.19 78 LYS A CA 1
ATOM 629 C C . LYS A 1 78 ? 24.900 2.043 -4.077 1.00 75.19 78 LYS A C 1
ATOM 631 O O . LYS A 1 78 ? 24.287 2.481 -3.105 1.00 75.19 78 LYS A O 1
ATOM 636 N N . MET A 1 79 ? 25.128 0.748 -4.269 1.00 71.12 79 MET A N 1
ATOM 637 C CA . MET A 1 79 ? 24.916 -0.211 -3.195 1.00 71.12 79 MET A CA 1
ATOM 638 C C . MET A 1 79 ? 25.923 0.090 -2.085 1.00 71.12 79 MET A C 1
ATOM 640 O O . MET A 1 79 ? 27.060 0.469 -2.365 1.00 71.12 79 MET A O 1
ATOM 644 N N . PHE A 1 80 ? 25.485 -0.002 -0.832 1.00 77.06 80 PHE A N 1
ATOM 645 C CA . PHE A 1 80 ? 26.393 0.159 0.291 1.00 77.06 80 PHE A CA 1
ATOM 646 C C . PHE A 1 80 ? 27.403 -0.992 0.246 1.00 77.06 80 PHE A C 1
ATOM 648 O O . PHE A 1 80 ? 27.022 -2.161 0.299 1.00 77.06 80 PHE A O 1
ATOM 655 N N . ASP A 1 81 ? 28.687 -0.670 0.134 1.00 73.38 81 ASP A N 1
ATOM 656 C CA . ASP A 1 81 ? 29.732 -1.643 0.408 1.00 73.38 81 ASP A CA 1
ATOM 657 C C . ASP A 1 81 ? 29.887 -1.701 1.922 1.00 73.38 81 ASP A C 1
ATOM 659 O O . ASP A 1 81 ? 30.423 -0.781 2.546 1.00 73.38 81 ASP A O 1
ATOM 663 N N . LEU A 1 82 ? 29.394 -2.780 2.535 1.00 73.12 82 LEU A N 1
ATOM 664 C CA . LEU A 1 82 ? 29.856 -3.132 3.871 1.00 73.12 82 LEU A CA 1
ATOM 665 C C . LEU A 1 82 ? 31.325 -3.504 3.710 1.00 73.12 82 LEU A C 1
ATOM 667 O O . LEU A 1 82 ? 31.648 -4.642 3.362 1.00 73.12 82 LEU A O 1
ATOM 671 N N . SER A 1 83 ? 32.210 -2.529 3.932 1.00 68.69 83 SER A N 1
ATOM 672 C CA . SER A 1 83 ? 33.624 -2.784 4.181 1.00 68.69 83 SER A CA 1
ATOM 673 C C . SER A 1 83 ? 33.682 -3.973 5.123 1.00 68.69 83 SER A C 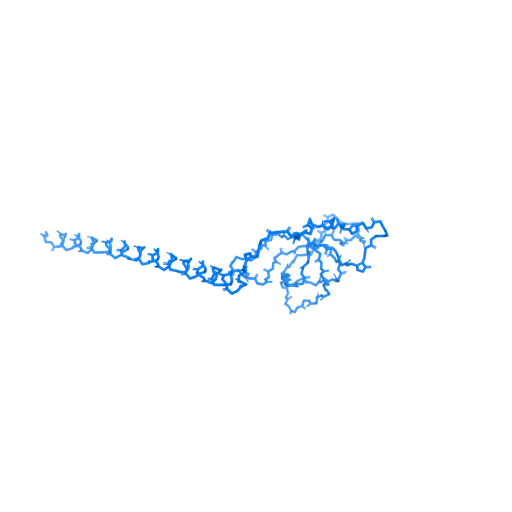1
ATOM 675 O O . SER A 1 83 ? 33.073 -3.890 6.195 1.00 68.69 83 SER A O 1
ATOM 677 N N . GLN A 1 84 ? 34.294 -5.081 4.682 1.00 62.28 84 GLN A N 1
ATOM 678 C CA . GLN A 1 84 ? 34.287 -6.333 5.432 1.00 62.28 84 GLN A CA 1
ATOM 679 C C . GLN A 1 84 ? 34.596 -5.993 6.881 1.00 62.28 84 GLN A C 1
ATOM 681 O O . GLN A 1 84 ? 35.685 -5.492 7.173 1.00 62.28 84 GLN A O 1
ATOM 686 N N . LEU A 1 85 ? 33.593 -6.171 7.752 1.00 58.22 85 LEU A N 1
ATOM 687 C CA . LEU A 1 85 ? 33.781 -6.010 9.186 1.00 58.22 85 LEU A CA 1
ATOM 688 C C . LEU A 1 85 ? 35.059 -6.773 9.534 1.00 58.22 85 LEU A C 1
ATOM 690 O O . LEU A 1 85 ? 35.264 -7.844 8.945 1.00 58.22 85 LEU A O 1
ATOM 694 N N . PRO A 1 86 ? 35.928 -6.227 10.406 1.00 57.09 86 PRO A N 1
ATOM 695 C CA . PRO A 1 86 ? 37.188 -6.867 10.745 1.00 57.09 86 PRO A CA 1
ATOM 696 C C . PRO A 1 86 ? 36.940 -8.357 10.938 1.00 57.09 86 PRO A C 1
ATOM 698 O O . PRO A 1 86 ? 36.108 -8.739 11.762 1.00 57.09 86 PRO A O 1
ATOM 701 N N . LYS A 1 87 ? 37.564 -9.191 10.098 1.00 52.41 87 LYS A N 1
ATOM 702 C CA . LYS A 1 87 ? 37.445 -10.642 10.216 1.00 52.41 87 LYS A CA 1
ATOM 703 C C . LYS A 1 87 ? 37.996 -10.978 11.593 1.00 52.41 87 LYS A C 1
ATOM 705 O O . LYS A 1 87 ? 39.201 -10.887 11.804 1.00 52.41 87 LYS A O 1
ATOM 710 N N . ILE A 1 88 ? 37.112 -11.278 12.540 1.00 60.03 88 ILE A N 1
ATOM 711 C CA . ILE A 1 88 ? 37.490 -11.708 13.883 1.00 60.03 88 ILE A CA 1
ATOM 712 C C . ILE A 1 88 ? 38.078 -13.111 13.723 1.00 60.03 88 ILE A C 1
ATOM 714 O O . ILE A 1 88 ? 37.363 -14.105 13.731 1.00 60.03 88 ILE A O 1
ATOM 718 N N . HIS A 1 89 ? 39.375 -13.167 13.462 1.00 50.47 89 HIS A N 1
ATOM 719 C CA . HIS A 1 89 ? 40.191 -14.371 13.390 1.00 50.47 89 HIS A CA 1
ATOM 720 C C . HIS A 1 89 ? 41.621 -13.883 13.669 1.00 50.47 89 HIS A C 1
ATOM 722 O O . HIS A 1 89 ? 42.122 -13.044 12.929 1.00 50.47 89 HIS A O 1
ATOM 728 N N . ASP A 1 90 ? 42.338 -14.237 14.731 1.00 52.25 90 ASP A N 1
ATOM 729 C CA . ASP A 1 90 ? 42.208 -15.294 15.729 1.00 52.25 90 ASP A CA 1
ATOM 730 C C . ASP A 1 90 ? 43.009 -14.881 16.976 1.00 52.25 90 ASP A C 1
ATOM 732 O O . ASP A 1 90 ? 44.140 -14.415 16.852 1.00 52.25 90 ASP A O 1
ATOM 736 N N . SER A 1 91 ? 42.493 -15.129 18.182 1.00 48.91 91 SER A 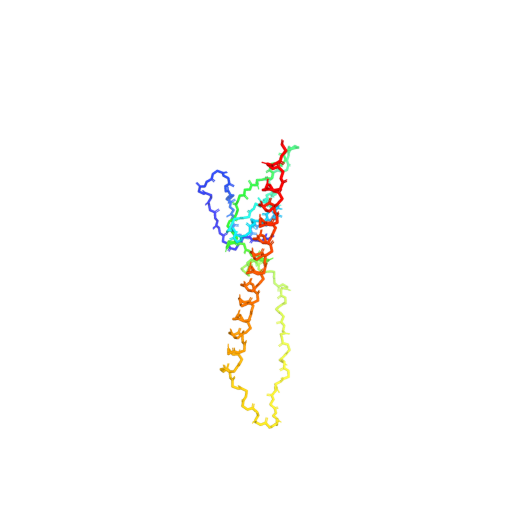N 1
ATOM 737 C CA . SER A 1 91 ? 43.246 -15.859 19.216 1.00 48.91 91 SER A CA 1
ATOM 738 C C . SER A 1 91 ? 42.379 -16.119 20.451 1.00 48.91 91 SER A C 1
ATOM 740 O O . SER A 1 91 ? 41.853 -15.215 21.089 1.00 48.91 91 SER A O 1
ATOM 742 N N . LYS A 1 92 ? 42.330 -17.406 20.800 1.00 45.53 92 LYS A N 1
ATOM 743 C CA . LYS A 1 92 ? 41.692 -18.041 21.958 1.00 45.53 92 LYS A CA 1
ATOM 744 C C . LYS A 1 92 ? 40.204 -18.384 21.802 1.00 45.53 92 LYS A C 1
ATOM 746 O O . LYS A 1 92 ? 39.307 -17.568 21.661 1.00 45.53 92 LYS A O 1
ATOM 751 N N . LYS A 1 93 ? 40.018 -19.698 21.795 1.00 52.97 93 LYS A N 1
ATOM 752 C CA . LYS A 1 93 ? 38.821 -20.479 21.532 1.00 52.97 93 LYS A CA 1
ATOM 753 C C . LYS A 1 93 ? 37.862 -20.387 22.720 1.00 52.97 93 LYS A C 1
ATOM 755 O O . LYS A 1 93 ? 37.784 -21.331 23.497 1.00 52.97 93 LYS A O 1
ATOM 760 N N . ASP A 1 94 ? 37.119 -19.295 22.830 1.00 53.84 94 ASP A N 1
ATOM 761 C CA . ASP A 1 94 ? 35.919 -19.275 23.662 1.00 53.84 94 ASP A CA 1
ATOM 762 C C . ASP A 1 94 ? 34.754 -19.715 22.777 1.00 53.84 94 ASP A C 1
ATOM 764 O O . ASP A 1 94 ? 34.278 -18.993 21.903 1.00 53.84 94 ASP A O 1
ATOM 768 N N . ASN A 1 95 ? 34.379 -20.985 22.930 1.00 56.22 95 ASN A N 1
ATOM 769 C CA . ASN A 1 95 ? 33.248 -21.616 22.259 1.00 56.22 95 ASN A CA 1
ATOM 770 C C . ASN A 1 95 ? 31.957 -20.890 22.662 1.00 56.22 95 ASN A C 1
ATOM 772 O O . ASN A 1 95 ? 31.284 -21.278 23.615 1.00 56.22 95 ASN A O 1
ATOM 776 N N . MET A 1 96 ? 31.639 -19.810 21.953 1.00 55.62 96 MET A N 1
ATOM 777 C CA . MET A 1 96 ? 30.397 -19.079 22.121 1.00 55.62 96 MET A CA 1
ATOM 778 C C . MET A 1 96 ? 29.271 -19.949 21.570 1.00 55.62 96 MET A C 1
ATOM 780 O O . MET A 1 96 ? 29.019 -20.034 20.367 1.00 55.62 96 MET A O 1
ATOM 784 N N . ASN A 1 97 ? 28.636 -20.678 22.480 1.00 59.91 97 ASN A N 1
ATOM 785 C CA . ASN A 1 97 ? 27.597 -21.635 22.169 1.00 59.91 97 ASN A CA 1
ATOM 786 C C . ASN A 1 97 ? 26.365 -20.874 21.658 1.00 59.91 97 ASN A C 1
ATOM 788 O O . ASN A 1 97 ? 25.673 -20.211 22.425 1.00 59.91 97 ASN A O 1
ATOM 792 N N . VAL A 1 98 ? 26.053 -20.981 20.364 1.00 59.12 98 VAL A N 1
ATOM 793 C CA . VAL A 1 98 ? 24.865 -20.350 19.749 1.00 59.12 98 VAL A CA 1
ATOM 794 C C . VAL A 1 98 ? 23.566 -20.722 20.491 1.00 59.12 98 VAL A C 1
ATOM 796 O O . VAL A 1 98 ? 22.633 -19.919 20.549 1.00 59.12 98 VAL A O 1
ATOM 799 N N . LYS A 1 99 ? 23.517 -21.889 21.159 1.00 59.31 99 LYS A N 1
ATOM 800 C CA . LYS A 1 99 ? 22.377 -22.285 22.005 1.00 59.31 99 LYS A CA 1
ATOM 801 C C . LYS A 1 99 ? 22.246 -21.433 23.270 1.00 59.31 99 LYS A C 1
ATOM 803 O O . LYS A 1 99 ? 21.148 -21.330 23.807 1.00 59.31 99 LYS A O 1
ATOM 808 N N . GLU A 1 100 ? 23.329 -20.845 23.767 1.00 58.12 100 GLU A N 1
ATOM 809 C CA . GLU A 1 100 ? 23.327 -19.955 24.931 1.00 58.12 100 GLU A CA 1
ATOM 810 C C . GLU A 1 100 ? 22.726 -18.591 24.583 1.00 58.12 100 GLU A C 1
ATOM 812 O O . GLU A 1 100 ? 21.867 -18.110 25.313 1.00 58.12 100 GLU A O 1
ATOM 817 N N . TRP A 1 101 ? 23.042 -18.033 23.410 1.00 53.09 101 TRP A N 1
ATOM 818 C CA . TRP A 1 101 ? 22.397 -16.810 22.908 1.00 53.09 101 TRP A CA 1
ATOM 819 C C . TRP A 1 101 ? 20.898 -16.982 22.674 1.00 53.09 101 TRP A C 1
ATOM 821 O O . TRP A 1 101 ? 20.092 -16.152 23.095 1.00 53.09 101 TRP A O 1
ATOM 831 N N . GLN A 1 102 ? 20.506 -18.099 22.060 1.00 57.75 102 GLN A N 1
ATOM 832 C CA . GLN A 1 102 ? 19.093 -18.425 21.864 1.00 57.75 102 GLN A CA 1
ATOM 833 C C . GLN A 1 102 ? 18.364 -18.631 23.202 1.00 57.75 102 GLN A C 1
ATOM 835 O O . GLN A 1 102 ? 17.226 -18.187 23.360 1.00 57.75 102 GLN A O 1
ATOM 840 N N . LYS A 1 103 ? 19.022 -19.246 24.196 1.00 59.59 103 LYS A N 1
ATOM 841 C CA . LYS A 1 103 ? 18.480 -19.370 25.557 1.00 59.59 103 LYS A CA 1
ATOM 842 C C . LYS A 1 103 ? 18.362 -18.024 26.265 1.00 59.59 103 LYS A C 1
ATOM 844 O O . LYS A 1 103 ? 17.351 -17.815 26.925 1.00 59.59 103 LYS A O 1
ATOM 849 N N . SER A 1 104 ? 19.333 -17.126 26.120 1.00 58.94 104 SER A N 1
ATOM 850 C CA . SER A 1 104 ? 19.283 -15.779 26.699 1.00 58.94 104 SER A CA 1
ATOM 851 C C . SER A 1 104 ? 18.131 -14.964 26.118 1.00 58.94 104 SER A C 1
ATOM 853 O O . SER A 1 104 ? 17.363 -14.391 26.882 1.00 58.94 104 SER A O 1
ATOM 855 N N . ASN A 1 105 ? 17.918 -15.005 24.799 1.00 61.69 105 ASN A N 1
ATOM 856 C CA . ASN A 1 105 ? 16.776 -14.333 24.169 1.00 61.69 105 ASN A CA 1
ATOM 857 C C . ASN A 1 105 ? 15.432 -14.922 24.641 1.00 61.69 105 ASN A C 1
ATOM 859 O O . ASN A 1 105 ? 14.532 -14.173 25.012 1.00 61.69 105 ASN A O 1
ATOM 863 N N . SER A 1 106 ? 15.332 -16.253 24.755 1.00 61.34 106 SER A N 1
ATOM 864 C CA . SER A 1 106 ? 14.143 -16.918 25.314 1.00 61.34 106 SER A CA 1
ATOM 865 C C . SER A 1 106 ? 13.922 -16.617 26.807 1.00 61.34 106 SER A C 1
ATOM 867 O O . SER A 1 106 ? 12.782 -16.487 27.255 1.00 61.34 106 SER A O 1
ATOM 869 N N . MET A 1 107 ? 14.986 -16.501 27.610 1.00 58.72 107 MET A N 1
ATOM 870 C CA . MET A 1 107 ? 14.881 -16.087 29.012 1.00 58.72 107 MET A CA 1
ATOM 871 C C . MET A 1 107 ? 14.436 -14.633 29.134 1.00 58.72 107 MET A C 1
ATOM 873 O O . MET A 1 107 ? 13.617 -14.346 30.001 1.00 58.72 107 MET A O 1
ATOM 877 N N . ILE A 1 108 ? 14.929 -13.737 28.275 1.00 63.41 108 ILE A N 1
ATOM 878 C CA . ILE A 1 108 ? 14.526 -12.327 28.259 1.00 63.41 108 ILE A CA 1
ATOM 879 C C . ILE A 1 108 ? 13.033 -12.206 27.930 1.00 63.41 108 ILE A C 1
ATOM 881 O O . ILE A 1 108 ? 12.323 -11.524 28.664 1.00 63.41 108 ILE A O 1
ATOM 885 N N . GLU A 1 109 ? 12.520 -12.931 26.930 1.00 65.56 109 GLU A N 1
ATOM 886 C CA . GLU A 1 109 ? 11.074 -12.981 26.647 1.00 65.56 109 GLU A CA 1
ATOM 887 C C . GLU A 1 109 ? 10.267 -13.479 27.854 1.00 65.56 109 GLU A C 1
ATOM 889 O O . GLU A 1 109 ? 9.328 -12.814 28.295 1.00 65.56 109 GLU A O 1
ATOM 894 N N . LYS A 1 110 ? 10.687 -14.587 28.481 1.00 67.19 110 LYS A N 1
ATOM 895 C CA . LYS A 1 110 ? 10.012 -15.134 29.672 1.00 67.19 110 LYS A CA 1
ATOM 896 C C . LYS A 1 110 ? 10.079 -14.205 30.886 1.00 67.19 110 LYS A C 1
ATOM 898 O O . LYS A 1 110 ? 9.177 -14.230 31.725 1.00 67.19 110 LYS A O 1
ATOM 903 N N . ILE A 1 111 ? 11.145 -13.417 31.030 1.00 69.00 111 ILE A N 1
ATOM 904 C CA . ILE A 1 111 ? 11.269 -12.406 32.088 1.00 69.00 111 ILE A CA 1
ATOM 905 C C . ILE A 1 111 ? 10.306 -11.252 31.807 1.00 69.00 111 ILE A C 1
ATOM 907 O O . ILE A 1 111 ? 9.582 -10.856 32.720 1.00 69.00 111 ILE A O 1
ATOM 911 N N . THR A 1 112 ? 10.228 -10.775 30.565 1.00 67.31 112 THR A N 1
ATOM 912 C CA . THR A 1 112 ? 9.299 -9.712 30.157 1.00 67.31 112 THR A CA 1
ATOM 913 C C . THR A 1 112 ? 7.842 -10.125 30.374 1.00 67.31 112 THR A C 1
ATOM 915 O O . THR A 1 112 ? 7.078 -9.377 30.987 1.00 67.31 112 THR A O 1
ATOM 918 N N . GLU A 1 113 ? 7.463 -11.350 30.003 1.00 69.81 113 GLU A N 1
ATOM 919 C CA . GLU A 1 113 ? 6.125 -11.899 30.269 1.00 69.81 113 GLU A CA 1
ATOM 920 C C . GLU A 1 113 ? 5.832 -12.032 31.774 1.00 69.81 113 GLU A C 1
ATOM 922 O O . GLU A 1 113 ? 4.748 -11.679 32.254 1.00 69.81 113 GLU A O 1
ATOM 927 N N . LYS A 1 114 ? 6.812 -12.490 32.566 1.00 69.62 114 LYS A N 1
ATOM 928 C CA . LYS A 1 114 ? 6.684 -12.564 34.032 1.00 69.62 114 LYS A CA 1
ATOM 929 C C . LYS A 1 114 ? 6.587 -11.186 34.690 1.00 69.62 114 LYS A C 1
ATOM 931 O O . LYS A 1 114 ? 5.922 -11.048 35.716 1.00 69.62 114 LYS A O 1
ATOM 936 N N . MET A 1 115 ? 7.240 -10.164 34.141 1.00 67.25 115 MET A N 1
ATOM 937 C CA . MET A 1 115 ? 7.133 -8.790 34.635 1.00 67.25 115 MET A CA 1
ATOM 938 C C . MET A 1 115 ? 5.760 -8.192 34.312 1.00 67.25 115 MET A C 1
ATOM 940 O O . MET A 1 115 ? 5.122 -7.648 35.214 1.00 67.25 115 MET A O 1
ATOM 944 N N . MET A 1 116 ? 5.257 -8.384 33.087 1.00 68.00 116 MET A N 1
ATOM 945 C CA . MET A 1 116 ? 3.910 -7.961 32.672 1.00 68.00 116 MET A CA 1
ATOM 946 C C . MET A 1 116 ? 2.818 -8.591 33.551 1.00 68.00 116 MET A C 1
ATOM 948 O O . MET A 1 116 ? 1.932 -7.900 34.058 1.00 68.00 116 MET A O 1
ATOM 952 N N . THR A 1 117 ? 2.910 -9.898 33.812 1.00 73.00 117 THR A N 1
ATOM 953 C CA . THR A 1 117 ? 1.940 -10.623 34.656 1.00 73.00 117 THR A CA 1
ATOM 954 C C . THR A 1 117 ? 1.996 -10.202 36.123 1.00 73.00 117 THR A C 1
ATOM 956 O O . THR A 1 117 ? 0.948 -9.974 36.730 1.00 73.00 117 THR A O 1
ATOM 959 N N . LYS A 1 118 ? 3.190 -10.012 36.704 1.00 74.31 118 LYS A N 1
ATOM 960 C CA . LYS A 1 118 ? 3.326 -9.461 38.065 1.00 74.31 118 LYS A CA 1
ATOM 961 C C . LYS A 1 118 ? 2.735 -8.055 38.175 1.00 74.31 118 LYS A C 1
ATOM 963 O O . LYS A 1 118 ? 2.110 -7.732 39.186 1.00 74.31 118 LYS A O 1
ATOM 968 N N . GLN A 1 119 ? 2.895 -7.230 37.142 1.00 75.62 119 GLN A N 1
ATOM 969 C CA . GLN A 1 119 ? 2.350 -5.877 37.116 1.00 75.62 119 GLN A CA 1
ATOM 970 C C . GLN A 1 119 ? 0.817 -5.873 37.024 1.00 75.62 119 GLN A C 1
ATOM 972 O O . GLN A 1 119 ? 0.169 -5.085 37.712 1.00 75.62 119 GLN A O 1
ATOM 977 N N . LEU A 1 120 ? 0.227 -6.790 36.251 1.00 71.56 120 LEU A N 1
ATOM 978 C CA . LEU A 1 120 ? -1.224 -7.005 36.208 1.00 71.56 120 LEU A CA 1
ATOM 979 C C . LEU A 1 120 ? -1.776 -7.499 37.551 1.00 71.56 120 LEU A C 1
ATOM 981 O O . LEU A 1 120 ? -2.786 -6.979 38.025 1.00 71.56 120 LEU A O 1
ATOM 985 N N . LEU A 1 121 ? -1.089 -8.444 38.200 1.00 73.50 121 LEU A N 1
ATOM 986 C CA . LEU A 1 121 ? -1.489 -8.965 39.508 1.00 73.50 121 LEU A CA 1
ATOM 987 C C . LEU A 1 121 ? -1.469 -7.859 40.575 1.00 73.50 121 LEU A C 1
ATOM 989 O O . LEU A 1 121 ? -2.425 -7.714 41.333 1.00 73.50 121 LEU A O 1
ATOM 993 N N . SER A 1 122 ? -0.416 -7.034 40.587 1.00 72.44 122 SER A N 1
ATOM 994 C CA . SER A 1 122 ? -0.290 -5.872 41.478 1.00 72.44 122 SER A CA 1
ATOM 995 C C . SER A 1 122 ? -1.441 -4.878 41.288 1.00 72.44 122 SER A C 1
ATOM 997 O O . SER A 1 122 ? -2.116 -4.509 42.251 1.00 72.44 122 SER A O 1
ATOM 999 N N . LYS A 1 123 ? -1.758 -4.532 40.031 1.00 74.25 123 LYS A N 1
ATOM 1000 C CA . LYS A 1 123 ? -2.904 -3.670 39.707 1.00 74.25 123 LYS A CA 1
ATOM 1001 C C . LYS A 1 123 ? -4.231 -4.270 40.183 1.00 74.25 123 LYS A C 1
ATOM 1003 O O . LYS A 1 123 ? -5.061 -3.543 40.723 1.00 74.25 123 LYS A O 1
ATOM 1008 N N . HIS A 1 124 ? -4.424 -5.581 40.032 1.00 81.69 124 HIS A N 1
ATOM 1009 C CA . HIS A 1 124 ? -5.641 -6.266 40.472 1.00 81.69 124 HIS A CA 1
ATOM 1010 C C . HIS A 1 124 ? -5.807 -6.250 42.000 1.00 81.69 124 HIS A C 1
ATOM 1012 O O . HIS A 1 124 ? -6.889 -5.931 42.497 1.00 81.69 124 HIS A O 1
ATOM 1018 N N . TYR A 1 125 ? -4.737 -6.519 42.758 1.00 72.88 125 TYR A N 1
ATOM 1019 C CA . TYR A 1 125 ? -4.764 -6.429 44.222 1.00 72.88 125 TYR A CA 1
ATOM 1020 C C . TYR A 1 125 ? -5.069 -5.013 44.710 1.00 72.88 125 TYR A C 1
ATOM 1022 O O . TYR A 1 125 ? -5.853 -4.850 45.642 1.00 72.88 125 TYR A O 1
ATOM 1030 N N . GLN A 1 126 ? -4.520 -3.990 44.056 1.00 74.44 126 GLN A N 1
ATOM 1031 C CA . GLN A 1 126 ? -4.777 -2.593 44.404 1.00 74.44 126 GLN A CA 1
ATOM 1032 C C . GLN A 1 126 ? -6.244 -2.198 44.161 1.00 74.44 126 GLN A C 1
ATOM 1034 O O . GLN A 1 126 ? -6.854 -1.508 44.979 1.00 74.44 126 GLN A O 1
ATOM 1039 N N . LEU A 1 127 ? -6.846 -2.718 43.087 1.00 72.75 127 LEU A N 1
ATOM 1040 C CA . LEU A 1 127 ? -8.262 -2.522 42.763 1.00 72.75 127 LEU A CA 1
ATOM 1041 C C . LEU A 1 127 ? -9.194 -3.225 43.763 1.00 72.75 127 LEU A C 1
ATOM 1043 O O . LEU A 1 127 ? -10.196 -2.651 44.193 1.00 72.75 127 LEU A O 1
ATOM 1047 N N . LEU A 1 128 ? -8.849 -4.450 44.171 1.00 72.50 128 LEU A N 1
ATOM 1048 C CA . LEU A 1 128 ? -9.563 -5.189 45.215 1.00 72.50 128 LEU A CA 1
ATOM 1049 C C . LEU A 1 128 ? -9.475 -4.484 46.570 1.00 72.50 128 LEU A C 1
ATOM 1051 O O . LEU A 1 128 ? -10.487 -4.369 47.257 1.00 72.50 128 LEU A O 1
ATOM 1055 N N . PHE A 1 129 ? -8.296 -3.972 46.933 1.00 73.50 129 PHE A N 1
ATOM 1056 C CA . PHE A 1 129 ? -8.105 -3.226 48.176 1.00 73.50 129 PHE A CA 1
ATOM 1057 C C . PHE A 1 129 ? -8.988 -1.973 48.210 1.00 73.50 129 PHE A C 1
ATOM 1059 O O . PHE A 1 129 ? -9.661 -1.715 49.207 1.00 73.50 129 PHE A O 1
ATOM 1066 N N . HIS A 1 130 ? -9.073 -1.247 47.091 1.00 70.88 130 HIS A N 1
ATOM 1067 C CA . HIS A 1 130 ? -9.950 -0.084 46.966 1.00 70.88 130 HIS A CA 1
ATOM 1068 C C . HIS A 1 130 ? -11.441 -0.462 47.072 1.00 70.88 130 HIS A C 1
ATOM 1070 O O . HIS A 1 130 ? -12.196 0.195 47.788 1.00 70.88 130 HIS A O 1
ATOM 1076 N N . LYS A 1 131 ? -11.870 -1.569 46.446 1.00 73.06 131 LYS A N 1
ATOM 1077 C CA . LYS A 1 131 ? -13.247 -2.087 46.579 1.00 73.06 131 LYS A CA 1
ATOM 1078 C C . LYS A 1 131 ? -13.590 -2.524 48.011 1.00 73.06 131 LYS A C 1
ATOM 1080 O O . LYS A 1 131 ? -14.681 -2.229 48.490 1.00 73.06 131 LYS A O 1
ATOM 1085 N N . LEU A 1 132 ? -12.668 -3.178 48.719 1.00 70.44 132 LEU A N 1
ATOM 1086 C CA . LEU A 1 132 ? -12.845 -3.584 50.122 1.00 70.44 132 LEU A CA 1
ATOM 1087 C C . LEU A 1 132 ? -12.957 -2.384 51.071 1.00 70.44 132 LEU A C 1
ATOM 1089 O O . LEU A 1 132 ? -13.771 -2.408 51.996 1.00 70.44 132 LEU A O 1
ATOM 1093 N N . ILE A 1 133 ? -12.172 -1.330 50.833 1.00 70.44 133 ILE A N 1
ATOM 1094 C CA . ILE A 1 133 ? -12.262 -0.074 51.588 1.00 70.44 133 ILE A CA 1
ATOM 1095 C C . ILE A 1 133 ? -13.636 0.579 51.384 1.00 70.44 133 ILE A C 1
ATOM 1097 O O . ILE A 1 133 ? -14.274 0.959 52.366 1.00 70.44 133 ILE A O 1
ATOM 1101 N N . LEU A 1 134 ? -14.138 0.633 50.146 1.00 60.53 134 LEU A N 1
ATOM 1102 C CA . LEU A 1 134 ? -15.464 1.180 49.834 1.00 60.53 134 LEU A CA 1
ATOM 1103 C C . LEU A 1 134 ? -16.607 0.360 50.464 1.00 60.53 134 LEU A C 1
ATOM 1105 O O . LEU A 1 134 ? -17.535 0.942 51.024 1.00 60.53 134 LEU A O 1
ATOM 1109 N N . CYS A 1 135 ? -16.514 -0.976 50.476 1.00 56.03 135 CYS A N 1
ATOM 1110 C CA . CYS A 1 135 ? -17.480 -1.834 51.179 1.00 56.03 135 CYS A CA 1
ATOM 1111 C C . CYS A 1 135 ? -17.485 -1.607 52.701 1.00 56.03 135 CYS A C 1
ATOM 1113 O O . CYS A 1 135 ? -18.553 -1.564 53.312 1.00 56.03 135 CYS A O 1
ATOM 1115 N N . LYS A 1 136 ? -16.314 -1.427 53.330 1.00 58.50 136 LYS A N 1
ATOM 1116 C CA . LYS A 1 136 ? -16.227 -1.116 54.770 1.00 58.50 136 LYS A CA 1
ATOM 1117 C C . LYS A 1 136 ? -16.745 0.283 55.109 1.00 58.50 136 LYS A C 1
ATOM 1119 O O . LYS A 1 136 ? -17.271 0.468 56.204 1.00 58.50 136 LYS A O 1
ATOM 1124 N N . PHE A 1 137 ? -16.620 1.245 54.195 1.00 55.97 137 PHE A N 1
ATOM 1125 C CA . PHE A 1 137 ? -17.216 2.571 54.359 1.00 55.97 137 PHE A CA 1
ATOM 1126 C C . PHE A 1 137 ? -18.745 2.521 54.228 1.00 55.97 137 PHE A C 1
ATOM 1128 O O . PHE A 1 137 ? -19.436 3.068 55.079 1.00 55.97 137 PHE A O 1
ATOM 1135 N N . SER A 1 138 ? -19.290 1.787 53.253 1.00 52.97 138 SER A N 1
ATOM 1136 C CA . SER A 1 138 ? -20.745 1.655 53.069 1.00 52.97 138 SER A CA 1
ATOM 1137 C C . SER A 1 138 ? -21.453 0.988 54.264 1.00 52.97 138 SER A C 1
ATOM 1139 O O . SER A 1 138 ? -22.519 1.443 54.667 1.00 52.97 138 SER A O 1
ATOM 1141 N N . MET A 1 139 ? -20.828 -0.001 54.915 1.00 51.50 139 MET A N 1
ATOM 1142 C CA . MET A 1 139 ? -21.373 -0.647 56.126 1.00 51.50 139 MET A CA 1
ATOM 1143 C C . MET A 1 139 ? -21.340 0.235 57.388 1.00 51.50 139 MET A C 1
ATOM 1145 O O . MET A 1 139 ? -22.076 -0.038 58.331 1.00 51.50 139 MET A O 1
ATOM 1149 N N . ARG A 1 140 ? -20.515 1.293 57.438 1.00 48.78 140 ARG A N 1
ATOM 1150 C CA . ARG A 1 140 ? -20.483 2.235 58.578 1.00 48.78 140 ARG A CA 1
ATOM 1151 C C . ARG A 1 140 ? -21.482 3.389 58.466 1.00 48.78 140 ARG A C 1
ATOM 1153 O O . ARG A 1 140 ? -21.698 4.069 59.459 1.00 48.78 140 ARG A O 1
ATOM 1160 N N . TYR A 1 141 ? -22.097 3.592 57.302 1.00 51.00 141 TYR A N 1
ATOM 1161 C CA . TYR A 1 141 ? -23.084 4.655 57.068 1.00 51.00 141 TYR A CA 1
ATOM 1162 C C . TYR A 1 141 ? -24.540 4.154 57.030 1.00 51.00 141 TYR A C 1
ATOM 1164 O O . TYR A 1 141 ? -25.436 4.928 56.722 1.00 51.00 141 TYR A O 1
ATOM 1172 N N . CYS A 1 142 ? -24.797 2.884 57.370 1.00 41.41 142 CYS A N 1
ATOM 1173 C CA . CYS A 1 142 ? -26.146 2.296 57.418 1.00 41.41 142 CYS A CA 1
ATOM 1174 C C . CYS A 1 142 ? -26.632 2.017 58.859 1.00 41.41 142 CYS A C 1
ATOM 1176 O O . CYS A 1 142 ? -27.471 1.150 59.078 1.00 41.41 142 CYS A O 1
ATOM 1178 N N . HIS A 1 143 ? -26.073 2.719 59.853 1.00 47.44 143 HIS A N 1
ATOM 1179 C CA . HIS A 1 143 ? -26.513 2.646 61.252 1.00 47.44 143 HIS A CA 1
ATOM 1180 C C . HIS A 1 143 ? -26.639 4.045 61.885 1.00 47.44 143 HIS A C 1
ATOM 1182 O O . HIS A 1 143 ? -26.126 4.301 62.974 1.00 47.44 143 HIS A O 1
ATOM 1188 N N . ILE A 1 144 ? -27.309 4.944 61.163 1.00 45.91 144 ILE A N 1
ATOM 1189 C CA . ILE A 1 144 ? -28.003 6.147 61.650 1.00 45.91 144 ILE A CA 1
ATOM 1190 C C . ILE A 1 144 ? -29.426 6.051 61.110 1.00 45.91 144 ILE A C 1
ATOM 1192 O O . ILE A 1 144 ? -30.353 6.360 61.886 1.00 45.91 144 ILE A O 1
#

Secondary structure (DSSP, 8-state):
-EESS-B--SSTTB--B-TT-BEEEEEEPSSS-SEEEEEE----S---SS-----EEEEEGGGEESS--GGG--TT--------------S------HHHHHHHHHHHHHHHHHHHHHHHHHHHHHHHHHHHHHHHHHHHSS--

Sequence (144 aa):
MYAAYDYDKMQEDELTFSIGTCLRVLEKGTNEQAWWLCEITTTTENCNDGNEILERGLVPRNYLSLYPSLSKRNANFKMFDLSQLPKIHDSKKDNMNVKEWQKSNSMIEKITEKMMTKQLLSKHYQLLFHKLILCKFSMRYCHI

pLDDT: mean 72.96, std 15.93, range [41.41, 94.62]